Protein AF-A0A7V3QZU6-F1 (afdb_monomer_lite)

Structure (mmCIF, N/CA/C/O backbone):
data_AF-A0A7V3QZU6-F1
#
_entry.id   AF-A0A7V3QZU6-F1
#
loop_
_atom_site.group_PDB
_atom_site.id
_atom_site.type_symbol
_atom_site.label_atom_id
_atom_site.label_alt_id
_atom_site.label_comp_id
_atom_site.label_asym_id
_atom_site.label_entity_id
_atom_site.label_seq_id
_atom_site.pdbx_PDB_ins_code
_atom_site.Cartn_x
_atom_site.Cartn_y
_atom_site.Cartn_z
_atom_site.occupancy
_atom_site.B_iso_or_equiv
_atom_site.auth_seq_id
_atom_site.auth_comp_id
_atom_site.auth_asym_id
_atom_site.auth_atom_id
_atom_site.pdbx_PDB_model_num
ATOM 1 N N . ARG A 1 1 ? -11.049 2.110 -10.830 1.00 48.88 1 ARG A N 1
ATOM 2 C CA . ARG A 1 1 ? -10.993 3.345 -11.656 1.00 48.88 1 ARG A CA 1
ATOM 3 C C . ARG A 1 1 ? -9.549 3.523 -12.103 1.00 48.88 1 ARG A C 1
ATOM 5 O O . ARG A 1 1 ? -8.682 3.441 -11.247 1.00 48.88 1 ARG A O 1
ATOM 12 N N . ALA A 1 2 ? -9.279 3.691 -13.395 1.00 46.22 2 ALA A N 1
ATOM 13 C CA . ALA A 1 2 ? -7.926 3.917 -13.906 1.00 46.22 2 ALA A CA 1
ATOM 14 C C . ALA A 1 2 ? -7.927 5.220 -14.717 1.00 46.22 2 ALA A C 1
ATOM 16 O O . ALA A 1 2 ? -8.708 5.337 -15.651 1.00 46.22 2 ALA A O 1
ATOM 17 N N . GLY A 1 3 ? -7.088 6.185 -14.330 1.00 48.16 3 GLY A N 1
ATOM 18 C CA . GLY A 1 3 ? -6.976 7.500 -14.971 1.00 48.16 3 GLY A CA 1
ATOM 19 C C . GLY A 1 3 ? -7.556 8.624 -14.111 1.00 48.16 3 GLY A C 1
ATOM 20 O O . GLY A 1 3 ? -8.758 8.864 -14.115 1.00 48.16 3 GLY A O 1
ATOM 21 N N . GLY A 1 4 ? -6.696 9.339 -13.387 1.00 58.78 4 GLY A N 1
ATOM 22 C CA . GLY A 1 4 ? -7.078 10.437 -12.490 1.00 58.78 4 GLY A CA 1
ATOM 23 C C . GLY A 1 4 ? -7.536 11.734 -13.171 1.00 58.78 4 GLY A C 1
ATOM 24 O O . GLY A 1 4 ? -7.543 12.763 -12.510 1.00 58.78 4 GLY A O 1
ATOM 25 N N . GLY A 1 5 ? -7.906 11.731 -14.460 1.00 62.50 5 GLY A N 1
ATOM 26 C CA . GLY A 1 5 ? -8.345 12.976 -15.108 1.00 62.50 5 GLY A CA 1
ATOM 27 C C . GLY A 1 5 ? -8.818 12.932 -16.563 1.00 62.50 5 GLY A C 1
ATOM 28 O O . GLY A 1 5 ? -9.431 13.899 -16.992 1.00 62.50 5 GLY A O 1
ATOM 29 N N . THR A 1 6 ? -8.583 11.866 -17.337 1.00 59.84 6 THR A N 1
ATOM 30 C CA . THR A 1 6 ? -8.812 11.911 -18.803 1.00 59.84 6 THR A CA 1
ATOM 31 C C . THR A 1 6 ? -9.736 10.831 -19.369 1.00 59.84 6 THR A C 1
ATOM 33 O O . THR A 1 6 ? -10.148 10.938 -20.519 1.00 59.84 6 THR A O 1
ATOM 36 N N . ALA A 1 7 ? -10.119 9.822 -18.582 1.00 51.81 7 ALA A N 1
ATOM 37 C CA . ALA A 1 7 ? -11.074 8.794 -19.004 1.00 51.81 7 ALA A CA 1
ATOM 38 C C . ALA A 1 7 ? -11.948 8.322 -17.823 1.00 51.81 7 ALA A C 1
ATOM 40 O O . ALA A 1 7 ? -11.747 7.229 -17.295 1.00 51.81 7 ALA A O 1
ATOM 41 N N . PRO A 1 8 ? -12.914 9.141 -17.366 1.00 57.69 8 PRO A N 1
ATOM 42 C CA . PRO A 1 8 ? -13.818 8.769 -16.276 1.00 57.69 8 PRO A CA 1
ATOM 43 C C . PRO A 1 8 ? -14.959 7.833 -16.713 1.00 57.69 8 PRO A C 1
ATOM 45 O O . PRO A 1 8 ? -15.759 7.432 -15.873 1.00 57.69 8 PRO A O 1
ATOM 48 N N . LEU A 1 9 ? -15.054 7.519 -18.010 1.00 60.69 9 LEU A N 1
ATOM 49 C CA . LEU A 1 9 ? -16.283 7.020 -18.627 1.00 60.69 9 LEU A CA 1
ATOM 50 C C . LEU A 1 9 ? -16.522 5.514 -18.472 1.00 60.69 9 LEU A C 1
ATOM 52 O O . LEU A 1 9 ? -17.672 5.119 -18.580 1.00 60.69 9 LEU A O 1
ATOM 56 N N . ASP A 1 10 ? -15.512 4.703 -18.128 1.00 57.19 10 ASP A N 1
ATOM 57 C CA . ASP A 1 10 ? -15.743 3.294 -17.782 1.00 57.19 10 ASP A CA 1
ATOM 58 C C . ASP A 1 10 ? -14.754 2.742 -16.737 1.00 57.19 10 ASP A C 1
ATOM 60 O O . ASP A 1 10 ? -13.530 2.890 -16.869 1.00 57.19 10 ASP A O 1
ATOM 64 N N . PRO A 1 11 ? -15.242 2.077 -15.670 1.00 62.25 11 PRO A N 1
ATOM 65 C CA . PRO A 1 11 ? -14.383 1.408 -14.708 1.00 62.25 11 PRO A CA 1
ATOM 66 C C . PRO A 1 11 ? -13.759 0.164 -15.348 1.00 62.25 11 PRO A C 1
ATOM 68 O O . PRO A 1 11 ? -14.391 -0.880 -15.459 1.00 62.25 11 PRO A O 1
ATOM 71 N N . LEU A 1 12 ? -12.481 0.250 -15.718 1.00 69.00 12 LEU A N 1
ATOM 72 C CA . LEU A 1 12 ? -11.759 -0.926 -16.197 1.00 69.00 12 LEU A CA 1
ATOM 73 C C . LEU A 1 12 ? -11.595 -1.950 -15.053 1.00 69.00 12 LEU A C 1
ATOM 75 O O . LEU A 1 12 ? -11.000 -1.592 -14.023 1.00 69.00 12 LEU A O 1
ATOM 79 N N . PRO A 1 13 ? -12.075 -3.201 -15.204 1.00 74.00 13 PRO A N 1
ATOM 80 C CA . PRO A 1 13 ? -11.824 -4.244 -14.223 1.00 74.00 13 PRO A CA 1
ATOM 81 C C . PRO A 1 13 ? -10.318 -4.505 -14.157 1.00 74.00 13 PRO A C 1
ATOM 83 O O . PRO A 1 13 ? -9.643 -4.660 -15.173 1.00 74.00 13 PRO A O 1
ATOM 86 N N . SER A 1 14 ? -9.774 -4.508 -12.946 1.00 80.44 14 SER A N 1
ATOM 87 C CA . SER A 1 14 ? -8.366 -4.798 -12.694 1.00 80.44 14 SER A CA 1
ATOM 88 C C . SER A 1 14 ? -8.274 -5.657 -11.448 1.00 80.44 14 SER A C 1
ATOM 90 O O . SER A 1 14 ? -8.874 -5.281 -10.437 1.00 80.44 14 SER A O 1
ATOM 92 N N . PRO A 1 15 ? -7.483 -6.742 -11.465 1.00 85.75 15 PRO A N 1
ATOM 93 C CA . PRO A 1 15 ? -7.167 -7.443 -10.236 1.00 85.75 15 PRO A CA 1
ATOM 94 C C . PRO A 1 15 ? -6.451 -6.481 -9.282 1.00 85.75 15 PRO A C 1
ATOM 96 O O . PRO A 1 15 ? -5.620 -5.658 -9.696 1.00 85.75 15 PRO A O 1
ATOM 99 N N . ALA A 1 16 ? -6.822 -6.565 -8.011 1.00 90.62 16 ALA A N 1
ATOM 100 C CA . ALA A 1 16 ? -6.202 -5.832 -6.925 1.00 90.62 16 ALA A CA 1
ATOM 101 C C . ALA A 1 16 ? -5.894 -6.805 -5.789 1.00 90.62 16 ALA A C 1
ATOM 103 O O . ALA A 1 16 ? -6.696 -7.691 -5.492 1.00 90.62 16 ALA A O 1
ATOM 104 N N . LEU A 1 17 ? -4.736 -6.629 -5.165 1.00 90.94 17 LEU A N 1
ATOM 105 C CA . LEU A 1 17 ? -4.391 -7.315 -3.933 1.00 90.94 17 LEU A CA 1
ATOM 106 C C . LEU A 1 17 ? -5.005 -6.543 -2.766 1.00 90.94 17 LEU A C 1
ATOM 108 O O . LEU A 1 17 ? -4.697 -5.366 -2.573 1.00 90.94 17 LEU A O 1
ATOM 112 N N . ALA A 1 18 ? -5.876 -7.208 -2.012 1.00 93.69 18 ALA A N 1
ATOM 113 C CA . ALA A 1 18 ? -6.469 -6.674 -0.797 1.00 93.69 18 ALA A CA 1
ATOM 114 C C . ALA A 1 18 ? -5.590 -7.029 0.407 1.00 93.69 18 ALA A C 1
ATOM 116 O O . ALA A 1 18 ? -5.407 -8.203 0.726 1.00 93.69 18 ALA A O 1
ATOM 117 N N . LEU A 1 19 ? -5.047 -6.010 1.067 1.00 91.56 19 LEU 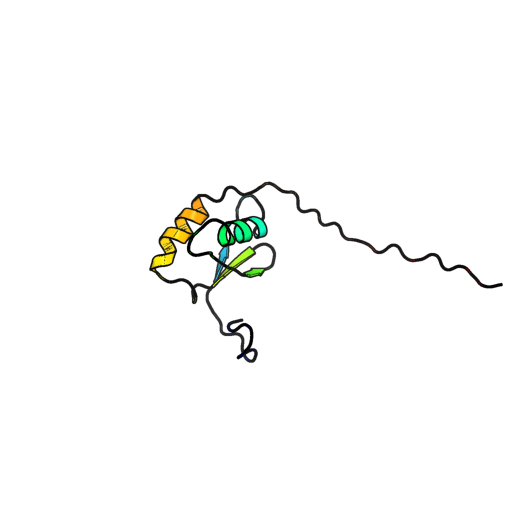A N 1
ATOM 118 C CA . LEU A 1 19 ? -4.193 -6.140 2.238 1.00 91.56 19 LEU A CA 1
ATOM 119 C C . LEU A 1 19 ? -4.931 -5.635 3.474 1.00 91.56 19 LEU A C 1
ATOM 121 O O . LEU A 1 19 ? -5.275 -4.454 3.581 1.00 91.56 19 LEU A O 1
ATOM 125 N N . LYS A 1 20 ? -5.141 -6.548 4.421 1.00 91.69 20 LYS A N 1
ATOM 126 C CA . LYS A 1 20 ? -5.650 -6.248 5.755 1.00 91.69 20 LYS A CA 1
ATOM 127 C C . LYS A 1 20 ? -4.601 -6.701 6.773 1.00 91.69 20 LYS A C 1
ATOM 129 O O . LYS A 1 20 ? -4.403 -7.909 6.910 1.00 91.69 20 LYS A O 1
ATOM 134 N N . PRO A 1 21 ? -3.898 -5.770 7.437 1.00 87.62 21 PRO A N 1
ATOM 135 C CA . PRO A 1 21 ? -2.897 -6.147 8.420 1.00 87.62 21 PRO A CA 1
ATOM 136 C C . PRO A 1 21 ? -3.574 -6.832 9.616 1.00 87.62 21 PRO A C 1
ATOM 138 O O . PRO A 1 21 ? -4.687 -6.474 10.002 1.00 87.62 21 PRO A O 1
ATOM 141 N N . SER A 1 22 ? -2.914 -7.842 10.185 1.00 83.62 22 SER A N 1
ATOM 142 C CA . SER A 1 22 ? -3.389 -8.554 11.381 1.00 83.62 22 SER A CA 1
ATOM 143 C C . SER A 1 22 ? -3.290 -7.715 12.659 1.00 83.62 22 SER A C 1
ATOM 145 O O . SER A 1 22 ? -3.958 -8.027 13.638 1.00 83.62 22 SER A O 1
ATOM 147 N N . TRP A 1 23 ? -2.463 -6.670 12.642 1.00 81.00 23 TRP A N 1
ATOM 148 C CA . TRP A 1 23 ? -2.211 -5.736 13.740 1.00 81.00 23 TRP A CA 1
ATOM 149 C C . TRP A 1 23 ? -2.019 -4.322 13.165 1.00 81.00 23 TRP A C 1
ATOM 151 O O . TRP A 1 23 ? -1.446 -4.158 12.085 1.00 81.00 23 TRP A O 1
ATOM 161 N N . GLY A 1 24 ? -2.527 -3.298 13.857 1.00 81.25 24 GLY A N 1
ATOM 162 C CA . GLY A 1 24 ? -2.585 -1.915 13.359 1.00 81.25 24 GLY A CA 1
ATOM 163 C C . GLY A 1 24 ? -3.673 -1.641 12.306 1.00 81.25 24 GLY A C 1
ATOM 164 O O . GLY A 1 24 ? -4.477 -2.511 11.955 1.00 81.25 24 GLY A O 1
ATOM 165 N N . LYS A 1 25 ? -3.737 -0.399 11.800 1.00 89.75 25 LYS A N 1
ATOM 166 C CA . LYS A 1 25 ? -4.741 0.023 10.804 1.00 89.75 25 LYS A CA 1
ATOM 167 C C . LYS A 1 25 ? -4.189 -0.065 9.380 1.00 89.75 25 LYS A C 1
ATOM 169 O O . LYS A 1 25 ? -3.021 0.216 9.130 1.00 89.75 25 LYS A O 1
ATOM 174 N N . ALA A 1 26 ? -5.060 -0.340 8.404 1.00 91.19 26 ALA A N 1
ATOM 175 C CA . ALA A 1 26 ? -4.685 -0.286 6.985 1.00 91.19 26 ALA A CA 1
ATOM 176 C C . ALA A 1 26 ? -4.172 1.100 6.551 1.00 91.19 26 ALA A C 1
ATOM 178 O O . ALA A 1 26 ? -3.350 1.191 5.645 1.00 91.19 26 ALA A O 1
ATOM 179 N N . HIS A 1 27 ? -4.624 2.168 7.217 1.00 91.75 27 HIS A N 1
ATOM 180 C CA . HIS A 1 27 ? -4.109 3.519 7.000 1.00 91.75 27 HIS A CA 1
ATOM 181 C C . HIS A 1 27 ? -2.626 3.648 7.374 1.00 91.75 27 HIS A C 1
ATOM 183 O O . HIS A 1 27 ? -1.856 4.223 6.613 1.00 91.75 27 HIS A O 1
ATOM 189 N N . ASP A 1 28 ? -2.211 3.043 8.489 1.00 92.44 28 ASP A N 1
ATOM 190 C CA . ASP A 1 28 ? -0.815 3.068 8.938 1.00 92.44 28 ASP A CA 1
ATOM 191 C C . ASP A 1 28 ? 0.074 2.270 7.975 1.00 92.44 28 ASP A C 1
ATOM 193 O O . ASP A 1 28 ? 1.192 2.679 7.664 1.00 92.44 28 ASP A O 1
ATOM 197 N N . LEU A 1 29 ? -0.451 1.157 7.444 1.00 91.69 29 LEU A N 1
ATOM 198 C CA . LEU A 1 29 ? 0.213 0.380 6.398 1.00 91.69 29 LEU A CA 1
ATOM 199 C C . LEU A 1 29 ? 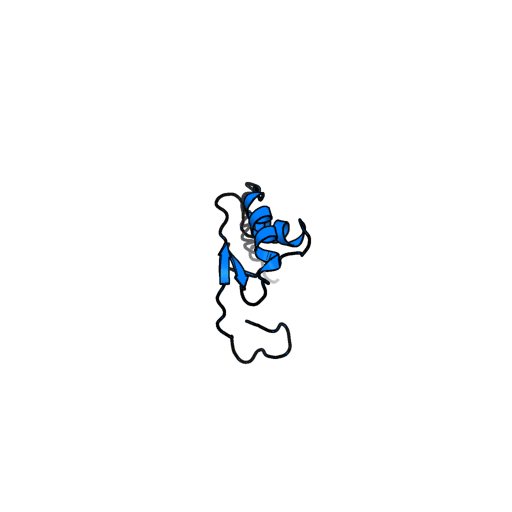0.390 1.199 5.110 1.00 91.69 29 LEU A C 1
ATOM 201 O O . LEU A 1 29 ? 1.467 1.179 4.520 1.00 91.69 29 LEU A O 1
ATOM 205 N N . GLU A 1 30 ? -0.638 1.931 4.675 1.00 93.75 30 GLU A N 1
ATOM 206 C CA . GLU A 1 30 ? -0.555 2.802 3.494 1.00 93.75 30 GLU A CA 1
ATOM 207 C C . GLU A 1 30 ? 0.475 3.917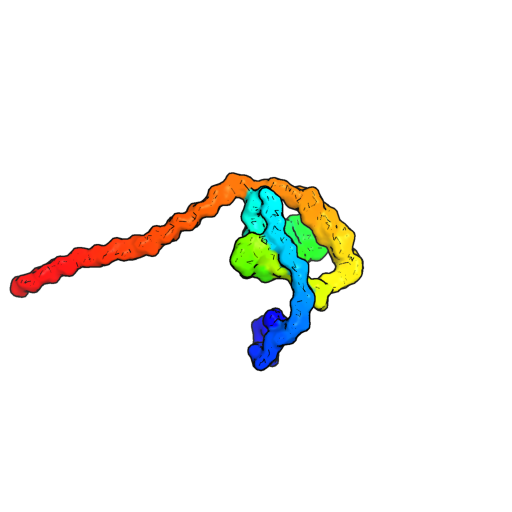 3.689 1.00 93.75 30 GLU A C 1
ATOM 209 O O . GLU A 1 30 ? 1.339 4.108 2.833 1.00 93.75 30 GLU A O 1
ATOM 214 N N . ALA A 1 31 ? 0.451 4.587 4.843 1.00 92.19 31 ALA A N 1
ATOM 215 C CA . ALA A 1 31 ? 1.410 5.631 5.177 1.00 92.19 31 ALA A CA 1
ATOM 216 C C . ALA A 1 31 ? 2.851 5.090 5.216 1.00 92.19 31 ALA A C 1
ATOM 218 O O . ALA A 1 31 ? 3.763 5.695 4.647 1.00 92.19 31 ALA A O 1
ATOM 219 N N . TYR A 1 32 ? 3.054 3.915 5.819 1.00 92.56 32 TYR A N 1
ATOM 220 C CA . TYR A 1 32 ? 4.348 3.232 5.855 1.00 92.56 32 TYR A CA 1
ATOM 221 C C . TYR A 1 32 ? 4.854 2.862 4.451 1.00 92.56 32 TYR A C 1
ATOM 223 O O . TYR A 1 32 ? 6.029 3.067 4.125 1.00 92.56 32 TYR A O 1
ATOM 231 N N . LEU A 1 33 ? 3.976 2.347 3.589 1.00 91.50 33 LEU A N 1
ATOM 232 C CA . LEU A 1 33 ? 4.307 1.986 2.209 1.00 91.50 33 LEU A CA 1
ATOM 233 C C . LEU A 1 33 ? 4.584 3.214 1.324 1.00 91.50 33 LEU A C 1
ATOM 235 O O . LEU A 1 33 ? 5.457 3.166 0.449 1.00 91.50 33 LEU A O 1
ATOM 239 N N . ARG A 1 34 ? 3.931 4.341 1.603 1.00 91.62 34 ARG A N 1
ATOM 240 C CA . ARG A 1 34 ? 4.180 5.607 0.911 1.00 91.62 34 ARG A CA 1
ATOM 241 C C . ARG A 1 34 ? 5.503 6.256 1.327 1.00 91.62 34 ARG A C 1
ATOM 243 O O . ARG A 1 34 ? 6.230 6.726 0.461 1.00 91.62 34 ARG A O 1
ATOM 250 N N . ALA A 1 35 ? 5.814 6.291 2.624 1.00 89.50 35 ALA A N 1
ATOM 251 C CA . ALA A 1 35 ? 6.956 7.044 3.156 1.00 89.50 35 ALA A CA 1
ATOM 252 C C . ALA A 1 35 ? 8.250 6.222 3.304 1.00 89.50 35 ALA A C 1
ATOM 254 O O . ALA A 1 35 ? 9.344 6.778 3.275 1.00 89.50 35 ALA A O 1
ATOM 255 N N . GLY A 1 36 ? 8.139 4.909 3.510 1.00 77.94 36 GLY A N 1
ATOM 256 C CA . GLY A 1 36 ? 9.235 4.085 4.028 1.00 77.94 36 GLY A CA 1
ATOM 257 C C . GLY A 1 36 ? 10.163 3.425 3.003 1.00 77.94 36 GLY A C 1
ATOM 258 O O . GLY A 1 36 ? 10.881 2.507 3.392 1.00 77.94 36 GLY A O 1
ATOM 259 N N . GLY A 1 37 ? 10.139 3.778 1.713 1.00 76.12 37 GLY A N 1
ATOM 260 C CA . GLY A 1 37 ? 11.002 3.096 0.741 1.00 76.12 37 GLY A CA 1
ATOM 261 C C . GLY A 1 37 ? 10.946 3.623 -0.686 1.00 76.12 37 GLY A C 1
ATOM 262 O O . GLY A 1 37 ? 10.038 4.367 -1.045 1.00 76.12 37 GLY A O 1
ATOM 263 N N . GLU A 1 38 ? 11.924 3.175 -1.474 1.00 78.62 38 GLU A N 1
ATOM 264 C CA . GLU A 1 38 ? 12.108 3.476 -2.893 1.00 78.62 38 GLU A CA 1
ATOM 265 C C . GLU A 1 38 ? 11.936 2.172 -3.706 1.00 78.62 38 GLU A C 1
ATOM 267 O O . GLU A 1 38 ? 12.675 1.214 -3.453 1.00 78.62 38 GLU A O 1
ATOM 272 N N . PRO A 1 39 ? 10.967 2.090 -4.638 1.00 81.31 39 PRO A N 1
ATOM 273 C CA . PRO A 1 39 ? 9.999 3.134 -4.970 1.00 81.31 39 PRO A CA 1
ATOM 274 C C . PRO A 1 39 ? 8.892 3.287 -3.902 1.00 81.31 39 PRO A C 1
ATOM 276 O O . PRO A 1 39 ? 8.549 2.322 -3.201 1.00 81.31 39 PRO A O 1
ATOM 279 N N . PRO A 1 40 ? 8.292 4.486 -3.777 1.00 88.00 40 PRO A N 1
ATOM 280 C CA . PRO A 1 40 ? 7.117 4.689 -2.941 1.00 88.00 40 PRO A CA 1
ATOM 281 C C . PRO A 1 40 ? 5.935 3.885 -3.492 1.00 88.00 40 PRO A C 1
ATOM 283 O O . PRO A 1 40 ? 5.656 3.897 -4.692 1.00 88.00 40 PRO A O 1
ATOM 286 N N . VAL A 1 41 ? 5.211 3.197 -2.608 1.00 90.75 41 VAL A N 1
ATOM 287 C CA . VAL A 1 41 ? 4.069 2.358 -2.990 1.00 90.75 41 VAL A CA 1
ATOM 288 C C . VAL A 1 41 ? 2.783 3.068 -2.589 1.00 90.75 41 VAL A C 1
ATOM 290 O O . VAL A 1 41 ? 2.564 3.349 -1.413 1.00 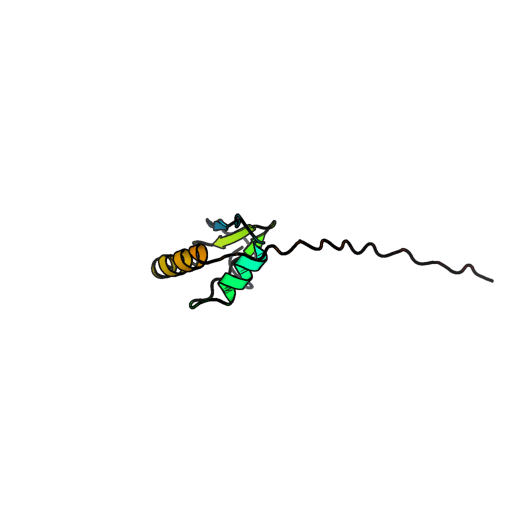90.75 41 VAL A O 1
ATOM 293 N N . VAL A 1 42 ? 1.921 3.345 -3.570 1.00 90.62 42 VAL A N 1
ATOM 294 C CA . VAL A 1 42 ? 0.630 4.019 -3.367 1.00 90.62 42 VAL A CA 1
ATOM 295 C C . VAL A 1 42 ? -0.506 3.053 -3.685 1.00 90.62 42 VAL A C 1
ATOM 297 O O . VAL A 1 42 ? -0.555 2.465 -4.766 1.00 90.62 42 VAL A O 1
ATOM 300 N N . GLY A 1 43 ? -1.434 2.908 -2.741 1.00 90.38 43 GLY A N 1
ATOM 301 C CA . GLY A 1 43 ? -2.641 2.098 -2.886 1.00 90.38 43 GLY A CA 1
ATOM 302 C C . GLY A 1 43 ? -3.913 2.891 -2.613 1.00 90.38 43 GLY A C 1
ATOM 303 O O . GLY A 1 43 ? -3.876 4.067 -2.254 1.00 90.38 43 GLY A O 1
ATOM 304 N N . VAL A 1 44 ? -5.057 2.234 -2.781 1.00 91.06 44 VAL A N 1
ATOM 305 C CA . VAL A 1 44 ? -6.375 2.808 -2.483 1.00 91.06 44 VAL A CA 1
ATOM 306 C C . VAL A 1 44 ? -6.872 2.230 -1.164 1.00 91.06 44 VAL A C 1
ATOM 308 O O . VAL A 1 44 ? -6.995 1.017 -1.035 1.00 91.06 44 VAL A O 1
ATOM 311 N N . LEU A 1 45 ? -7.188 3.085 -0.192 1.00 91.69 45 LEU A N 1
ATOM 312 C CA . LEU A 1 45 ? -7.876 2.662 1.026 1.00 91.69 45 LEU A CA 1
ATOM 313 C C . LEU A 1 45 ? -9.382 2.572 0.767 1.00 91.69 45 LEU A C 1
ATOM 315 O O . LEU A 1 45 ? -10.004 3.551 0.356 1.00 91.69 45 LEU A O 1
ATOM 319 N N . ALA A 1 46 ? -9.964 1.408 1.034 1.00 90.00 46 ALA A N 1
ATOM 320 C CA . ALA A 1 46 ? -11.401 1.174 0.965 1.00 90.00 46 ALA A CA 1
ATOM 321 C C . ALA A 1 46 ? -11.818 0.262 2.123 1.00 90.00 46 ALA A C 1
ATOM 323 O O . ALA A 1 46 ? -11.233 -0.800 2.309 1.00 90.00 46 ALA A O 1
ATOM 324 N N . GLU A 1 47 ? -12.802 0.689 2.920 1.00 88.19 47 GLU A N 1
ATOM 325 C CA . GLU A 1 47 ? -13.399 -0.126 3.995 1.00 88.19 47 GLU A CA 1
ATOM 326 C C . GLU A 1 47 ? -12.366 -0.747 4.962 1.00 88.19 47 GLU A C 1
ATOM 328 O O . GLU A 1 47 ? -12.427 -1.920 5.322 1.00 88.19 47 GLU A O 1
ATOM 333 N N . GLY A 1 48 ? -11.355 0.034 5.362 1.00 89.75 48 GLY A N 1
ATOM 334 C CA . GLY A 1 48 ? -10.300 -0.446 6.265 1.00 89.75 48 GLY A CA 1
ATOM 335 C C . GLY A 1 48 ? -9.351 -1.476 5.640 1.00 89.75 48 GLY A C 1
ATOM 336 O O . GLY A 1 48 ? -8.638 -2.162 6.368 1.00 89.75 48 GLY A O 1
ATOM 337 N N . THR A 1 49 ? -9.332 -1.572 4.311 1.00 91.12 49 THR A N 1
ATOM 338 C CA . THR A 1 49 ? -8.459 -2.450 3.527 1.00 91.12 49 THR A CA 1
ATOM 339 C C . THR A 1 49 ? -7.622 -1.613 2.567 1.00 91.12 49 THR A C 1
ATOM 341 O O . THR A 1 49 ? -8.115 -0.650 1.975 1.00 91.12 49 THR A O 1
ATOM 344 N N . LEU A 1 50 ? -6.353 -1.976 2.397 1.00 93.00 50 LEU A N 1
ATOM 345 C CA . LEU A 1 50 ? -5.483 -1.374 1.393 1.00 93.00 50 LEU A CA 1
ATOM 346 C C . LEU A 1 50 ? -5.542 -2.194 0.101 1.00 93.00 50 LEU A C 1
ATOM 348 O O . LEU A 1 50 ? -5.234 -3.383 0.100 1.00 93.00 50 LEU A O 1
ATOM 352 N N . LEU A 1 51 ? -5.924 -1.558 -1.002 1.00 93.00 51 LEU A N 1
ATOM 353 C CA . LEU A 1 51 ? -5.994 -2.164 -2.327 1.00 93.00 51 LEU A CA 1
ATOM 354 C C . LEU A 1 51 ? -4.784 -1.741 -3.164 1.00 93.00 51 LEU A C 1
ATOM 356 O O . LEU A 1 51 ? -4.596 -0.554 -3.444 1.00 93.00 51 LEU A O 1
ATOM 360 N N . LEU A 1 52 ? -3.997 -2.720 -3.611 1.00 91.69 52 LEU A N 1
ATOM 361 C CA . LEU A 1 52 ? -2.896 -2.516 -4.554 1.00 91.69 52 LEU A CA 1
ATOM 362 C C . LEU A 1 52 ? -3.284 -3.052 -5.930 1.00 91.69 52 LEU A C 1
ATOM 364 O O . LEU A 1 52 ? -3.517 -4.247 -6.105 1.00 91.69 52 LEU A O 1
ATOM 368 N N . HIS A 1 53 ? -3.351 -2.171 -6.924 1.00 89.62 53 HIS A N 1
ATOM 369 C CA . HIS A 1 53 ? -3.659 -2.571 -8.291 1.00 89.62 53 HIS A CA 1
ATOM 370 C C . HIS A 1 53 ? -2.444 -3.237 -8.943 1.00 89.62 53 HIS A C 1
ATOM 372 O O . HIS A 1 53 ? -1.437 -2.593 -9.212 1.00 89.62 53 HIS A O 1
ATOM 378 N N . LEU A 1 54 ? -2.562 -4.525 -9.269 1.00 86.50 54 LEU A N 1
ATOM 379 C CA . LEU A 1 54 ? -1.446 -5.287 -9.844 1.00 86.50 54 LEU A CA 1
ATOM 380 C C . LEU A 1 54 ? -1.030 -4.771 -11.229 1.00 86.50 54 LEU A C 1
ATOM 382 O O . LEU A 1 54 ? 0.118 -4.921 -11.621 1.00 86.50 54 LEU A O 1
ATOM 386 N N . ARG A 1 55 ? -1.940 -4.098 -11.949 1.00 85.12 55 ARG A N 1
ATOM 387 C CA . ARG A 1 55 ? -1.657 -3.498 -13.264 1.00 85.12 55 ARG A CA 1
ATOM 388 C C . ARG A 1 55 ? -0.611 -2.375 -13.236 1.00 85.12 55 ARG A C 1
ATOM 390 O O . ARG A 1 55 ? -0.212 -1.927 -14.305 1.00 85.12 55 ARG A O 1
ATOM 397 N N . THR A 1 56 ? -0.242 -1.873 -12.056 1.00 85.00 56 THR A N 1
ATOM 398 C CA . THR A 1 56 ? 0.780 -0.828 -11.880 1.00 85.00 56 THR A CA 1
ATOM 399 C C . THR A 1 56 ? 2.039 -1.336 -11.178 1.00 85.00 56 THR A C 1
ATOM 401 O O . THR A 1 56 ? 2.922 -0.532 -10.913 1.00 85.00 56 THR A O 1
ATOM 404 N N . LEU A 1 57 ? 2.126 -2.633 -10.860 1.00 86.62 57 LEU A N 1
ATOM 405 C CA . LEU A 1 57 ? 3.318 -3.241 -10.268 1.00 86.62 57 LEU A CA 1
ATOM 406 C C . LEU A 1 57 ? 4.141 -3.924 -11.357 1.00 86.62 57 LEU A C 1
ATOM 408 O O . LEU A 1 57 ? 3.613 -4.748 -12.110 1.00 86.62 57 LEU A O 1
ATOM 412 N N . LEU A 1 58 ? 5.434 -3.612 -11.432 1.00 89.25 58 LEU A N 1
ATOM 413 C CA . LEU A 1 58 ? 6.349 -4.332 -12.308 1.00 89.25 58 LEU A CA 1
ATOM 414 C C . LEU A 1 58 ? 6.865 -5.590 -11.592 1.00 89.25 58 LEU A C 1
ATOM 416 O O . LEU A 1 58 ? 6.999 -5.590 -10.367 1.00 89.25 58 LEU A O 1
ATOM 420 N 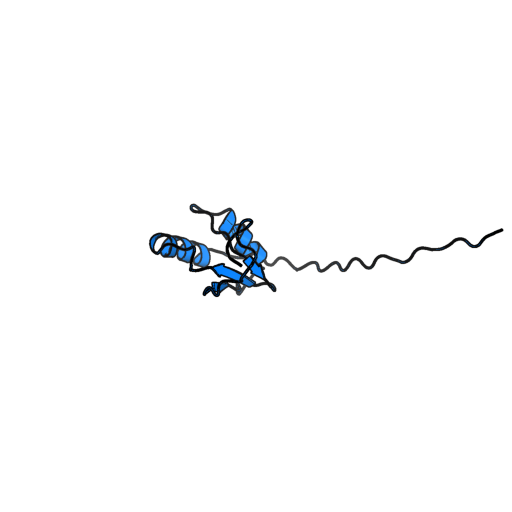N . PRO A 1 59 ? 7.231 -6.659 -12.323 1.00 86.94 59 PRO A N 1
ATOM 421 C CA . PRO A 1 59 ? 7.812 -7.855 -11.711 1.00 86.94 59 PRO A CA 1
ATOM 422 C C . PRO A 1 59 ? 9.045 -7.568 -10.836 1.00 86.94 59 PRO A C 1
ATOM 424 O O . PRO A 1 59 ? 9.253 -8.248 -9.835 1.00 86.94 59 PRO A O 1
ATOM 427 N N . GLY A 1 60 ? 9.831 -6.541 -11.183 1.00 89.50 60 GLY A N 1
ATOM 428 C CA . GLY A 1 60 ? 10.998 -6.103 -10.410 1.00 89.50 60 GLY A CA 1
ATOM 429 C C . GLY A 1 60 ? 10.666 -5.428 -9.073 1.00 89.50 60 GLY A C 1
ATOM 430 O O . GLY A 1 60 ? 11.505 -5.442 -8.178 1.00 89.50 60 GLY A O 1
ATOM 431 N N . ASP A 1 61 ? 9.448 -4.906 -8.902 1.00 88.88 61 ASP A N 1
ATOM 432 C CA . ASP A 1 61 ? 9.026 -4.214 -7.675 1.00 88.88 61 ASP A CA 1
ATOM 433 C C . ASP A 1 61 ? 8.541 -5.193 -6.594 1.00 88.88 61 ASP A C 1
ATOM 435 O O . ASP A 1 61 ? 8.503 -4.865 -5.406 1.00 88.88 61 ASP A O 1
ATOM 439 N N . ILE A 1 62 ? 8.166 -6.415 -6.995 1.00 90.44 62 ILE A N 1
ATOM 440 C CA . ILE A 1 62 ? 7.550 -7.415 -6.113 1.00 90.44 62 ILE A CA 1
ATOM 441 C C . ILE A 1 62 ? 8.460 -7.785 -4.929 1.00 90.44 62 ILE A C 1
ATOM 443 O O . ILE A 1 62 ? 7.964 -7.767 -3.800 1.00 90.44 62 ILE A O 1
ATOM 447 N N . PRO A 1 63 ? 9.764 -8.088 -5.108 1.00 91.62 63 PRO A N 1
ATOM 448 C CA . PRO A 1 63 ? 10.625 -8.447 -3.982 1.00 91.62 63 PRO A CA 1
ATOM 449 C C . PRO A 1 63 ? 10.740 -7.327 -2.940 1.00 91.62 63 PRO A C 1
ATOM 451 O O . PRO A 1 63 ? 10.652 -7.593 -1.743 1.00 91.62 63 PRO A O 1
ATOM 454 N N . ALA A 1 64 ? 10.868 -6.074 -3.390 1.00 89.94 64 ALA A N 1
ATOM 455 C CA . ALA A 1 64 ? 10.944 -4.914 -2.505 1.00 89.94 64 ALA A CA 1
ATOM 456 C C . ALA A 1 64 ? 9.622 -4.686 -1.754 1.00 89.94 64 ALA A C 1
ATOM 458 O O . ALA A 1 64 ? 9.625 -4.396 -0.557 1.00 89.94 64 ALA A O 1
ATOM 459 N N . LEU A 1 65 ? 8.483 -4.866 -2.431 1.00 90.25 65 LEU A N 1
ATOM 460 C CA . LEU A 1 65 ? 7.166 -4.791 -1.802 1.00 90.25 65 LEU A CA 1
ATOM 461 C C . LEU A 1 65 ? 6.995 -5.865 -0.717 1.00 90.25 65 LEU A C 1
ATOM 463 O O . LEU A 1 65 ? 6.563 -5.545 0.389 1.00 90.25 65 LEU A O 1
ATOM 467 N N . LEU A 1 66 ? 7.349 -7.120 -1.009 1.00 91.62 66 LEU A N 1
ATOM 468 C CA . LEU A 1 66 ? 7.224 -8.229 -0.056 1.00 91.62 66 LEU A CA 1
ATOM 469 C C . LEU A 1 66 ? 8.088 -8.019 1.191 1.00 91.62 66 LEU A C 1
ATOM 471 O O . LEU A 1 66 ? 7.604 -8.212 2.305 1.00 91.62 66 LEU A O 1
ATOM 475 N N . ASP A 1 67 ? 9.332 -7.577 1.014 1.00 91.38 67 ASP A N 1
ATOM 476 C CA . ASP A 1 67 ? 10.248 -7.286 2.120 1.00 91.38 67 ASP A CA 1
ATOM 477 C C . ASP A 1 67 ? 9.704 -6.173 3.035 1.00 91.38 67 ASP A C 1
ATOM 479 O O . ASP A 1 67 ? 9.751 -6.272 4.262 1.00 91.38 67 ASP A O 1
ATOM 483 N N . ARG A 1 68 ? 9.089 -5.138 2.453 1.00 89.88 68 ARG A N 1
ATOM 484 C CA . ARG A 1 68 ? 8.447 -4.060 3.221 1.00 89.88 68 ARG A CA 1
ATOM 485 C C . ARG A 1 68 ? 7.192 -4.533 3.949 1.00 89.88 68 ARG A C 1
ATOM 487 O O . ARG A 1 68 ? 7.012 -4.191 5.114 1.00 89.88 68 ARG A O 1
ATOM 494 N N . LEU A 1 69 ? 6.349 -5.340 3.304 1.00 90.56 69 LEU A N 1
ATOM 495 C CA . LEU A 1 69 ? 5.164 -5.920 3.947 1.00 90.56 69 LEU A CA 1
ATOM 496 C C . LEU A 1 69 ? 5.543 -6.823 5.128 1.00 90.56 69 LEU A C 1
ATOM 498 O O . LEU A 1 69 ? 4.877 -6.778 6.158 1.00 90.56 69 LEU A O 1
ATOM 502 N N . ALA A 1 70 ? 6.632 -7.586 5.007 1.00 90.75 70 ALA A N 1
ATOM 503 C CA . ALA A 1 70 ? 7.131 -8.450 6.076 1.00 90.75 70 ALA A CA 1
ATOM 504 C C . ALA A 1 70 ? 7.699 -7.675 7.281 1.00 90.75 70 ALA A C 1
ATOM 506 O O . ALA A 1 70 ? 7.731 -8.207 8.388 1.00 90.75 70 ALA A O 1
ATOM 507 N N . ARG A 1 71 ? 8.157 -6.432 7.075 1.00 89.81 71 ARG A N 1
ATOM 508 C CA . ARG A 1 71 ? 8.763 -5.577 8.114 1.00 89.81 71 ARG A CA 1
ATOM 509 C C . ARG A 1 71 ? 7.813 -4.578 8.753 1.00 89.81 71 ARG A C 1
ATOM 511 O O . ARG A 1 71 ? 8.197 -3.949 9.740 1.00 89.81 71 ARG A O 1
ATOM 518 N N . PHE A 1 72 ? 6.622 -4.383 8.195 1.00 89.50 72 PHE A N 1
ATOM 519 C CA . PHE A 1 72 ? 5.603 -3.570 8.846 1.00 89.50 72 PHE A CA 1
ATOM 520 C C . PHE A 1 72 ? 5.371 -4.128 10.256 1.00 89.50 72 PHE A C 1
ATOM 522 O O . PHE A 1 72 ? 5.383 -5.337 10.420 1.00 89.50 72 PHE A O 1
ATOM 529 N N . GLN A 1 73 ? 5.206 -3.283 11.274 1.00 81.81 73 GLN A N 1
ATOM 530 C CA . GLN A 1 73 ? 4.906 -3.747 12.643 1.00 81.81 73 GLN A CA 1
ATOM 531 C C . GLN A 1 73 ? 3.618 -3.146 13.213 1.00 81.81 73 GLN A C 1
ATOM 533 O O . GLN A 1 73 ? 3.199 -3.528 14.298 1.00 81.81 73 GLN A O 1
ATOM 538 N N . GLY A 1 74 ? 2.940 -2.278 12.452 1.00 72.56 74 GLY A N 1
ATOM 539 C CA . GLY A 1 74 ? 1.733 -1.595 12.904 1.00 72.56 74 GLY A CA 1
ATOM 540 C C . GLY A 1 74 ? 1.962 -0.723 14.139 1.00 72.56 74 GLY A C 1
ATOM 541 O O . GLY A 1 74 ? 2.966 -0.800 14.840 1.00 72.56 74 GLY A O 1
ATOM 542 N N . SER A 1 75 ? 1.003 0.147 14.404 1.00 66.25 75 SER A N 1
ATOM 543 C CA . SER A 1 75 ? 0.834 0.761 15.714 1.00 66.25 75 SER A CA 1
ATOM 544 C C . SER A 1 75 ? -0.552 0.372 16.194 1.00 66.25 75 SER A C 1
ATOM 546 O O . SER A 1 75 ? -1.522 0.565 15.458 1.00 66.25 75 SER A O 1
ATOM 548 N N . ASP A 1 76 ? -0.655 -0.167 17.408 1.00 58.28 76 ASP A N 1
ATOM 549 C CA . ASP A 1 76 ? -1.934 -0.383 18.087 1.00 58.28 76 ASP A CA 1
ATOM 550 C C . ASP A 1 76 ? -2.519 0.981 18.479 1.00 58.28 76 ASP A C 1
ATOM 552 O O . ASP A 1 76 ? -2.472 1.414 19.625 1.00 58.28 76 ASP A O 1
ATOM 556 N N . GLY A 1 77 ? -2.993 1.735 17.491 1.00 49.53 77 GLY A N 1
ATOM 557 C CA . GLY A 1 77 ? -3.668 3.003 17.705 1.00 49.53 77 GLY A CA 1
ATOM 558 C C . GLY A 1 77 ? -5.169 2.784 17.662 1.00 49.53 77 GLY A C 1
ATOM 559 O O . GLY A 1 77 ? -5.708 2.534 16.585 1.00 49.53 77 GLY A O 1
ATOM 560 N N . GLU A 1 78 ? -5.859 2.921 18.792 1.00 45.81 78 GLU A N 1
ATOM 561 C CA . GLU A 1 78 ? -7.322 2.971 18.870 1.00 45.81 78 GLU A CA 1
ATOM 562 C C . GLU A 1 78 ? -7.904 3.938 17.824 1.00 45.81 78 GLU A C 1
ATOM 564 O O . GLU A 1 78 ? -7.406 5.036 17.556 1.00 45.81 78 GLU A O 1
ATOM 569 N N . GLY A 1 79 ? -8.936 3.490 17.112 1.00 45.47 79 GLY A N 1
ATOM 570 C CA . GLY A 1 79 ? -9.718 4.331 16.217 1.00 45.47 79 GLY A CA 1
ATOM 571 C C . GLY A 1 79 ? -10.630 5.235 17.029 1.00 45.47 79 GLY A C 1
ATOM 572 O O . GLY A 1 79 ? -11.706 4.806 17.424 1.00 45.47 79 GLY A O 1
ATOM 573 N N . GLY A 1 80 ? -10.228 6.489 17.234 1.00 41.88 80 GLY A N 1
ATOM 574 C CA . GLY A 1 80 ? -11.134 7.547 17.668 1.00 41.88 80 GLY A CA 1
ATOM 575 C C . GLY A 1 80 ? -12.175 7.829 16.585 1.00 41.88 80 GLY A C 1
ATOM 576 O O . GLY A 1 80 ? -12.003 8.727 15.766 1.00 41.88 80 GLY A O 1
ATOM 577 N N . SER A 1 81 ? -13.260 7.054 16.575 1.00 47.25 81 SER A N 1
ATOM 578 C CA . SER A 1 81 ? -14.524 7.463 15.971 1.00 47.25 81 SER A CA 1
ATOM 579 C C . SER A 1 81 ? -15.137 8.522 16.889 1.00 47.25 81 SER A C 1
ATOM 581 O O . SER A 1 81 ? -15.927 8.221 17.776 1.00 47.25 81 SER A O 1
ATOM 583 N N . ALA A 1 82 ? -14.716 9.776 16.731 1.00 46.03 82 ALA A N 1
ATOM 584 C CA . ALA A 1 82 ? -15.474 10.896 17.263 1.00 46.03 82 ALA A CA 1
ATOM 585 C C . ALA A 1 82 ? -16.546 11.245 16.229 1.00 46.03 82 ALA A C 1
ATOM 587 O O . ALA A 1 82 ? -16.343 12.075 15.343 1.00 46.03 82 ALA A O 1
ATOM 588 N N . SER A 1 83 ? -17.694 10.580 16.332 1.00 45.09 83 SER A N 1
ATOM 589 C CA . SER A 1 83 ? -18.948 11.113 15.816 1.00 45.09 83 SER A CA 1
ATOM 590 C C . SER A 1 83 ? -19.186 12.470 16.483 1.00 45.09 83 SER A C 1
ATOM 592 O O . SER A 1 83 ? -19.670 12.545 17.612 1.00 45.09 83 SER A O 1
ATOM 594 N N . GLN A 1 84 ? -18.800 13.553 15.808 1.00 51.44 84 GLN A N 1
ATOM 595 C CA . GLN A 1 84 ? -19.307 14.882 16.124 1.00 51.44 84 GLN A CA 1
ATOM 596 C C . GLN A 1 84 ? -20.801 14.879 15.811 1.00 51.44 84 GLN A C 1
ATOM 598 O O . GLN A 1 84 ? -21.216 15.017 14.663 1.00 51.44 84 GLN A O 1
ATOM 603 N N . THR A 1 85 ? -21.611 14.696 16.845 1.00 55.75 85 THR A N 1
ATOM 604 C CA . THR A 1 85 ? -23.000 15.139 16.843 1.00 55.75 85 THR A CA 1
ATOM 605 C C . THR A 1 85 ? -22.970 16.663 16.964 1.00 55.75 85 THR A C 1
ATOM 607 O O . THR A 1 85 ? -22.516 17.160 17.998 1.00 55.75 85 THR A O 1
ATOM 610 N N . PRO A 1 86 ? -23.407 17.446 15.963 1.00 58.66 86 PRO A N 1
ATOM 611 C CA . PRO A 1 86 ? -23.654 18.858 16.197 1.00 58.66 86 PRO A CA 1
ATOM 612 C C . PRO A 1 86 ? -24.845 18.979 17.157 1.00 58.66 86 PRO A C 1
ATOM 614 O O . PRO A 1 86 ? -25.974 18.628 16.820 1.00 58.66 86 PRO A O 1
ATOM 617 N N . THR A 1 87 ? -24.576 19.441 18.378 1.00 64.62 87 THR A N 1
ATOM 618 C CA . THR A 1 87 ? -25.593 19.897 19.333 1.00 64.62 87 THR A CA 1
ATOM 619 C C . THR A 1 87 ? -26.521 20.910 18.647 1.00 64.62 87 THR A C 1
ATOM 621 O O . THR A 1 87 ? -26.018 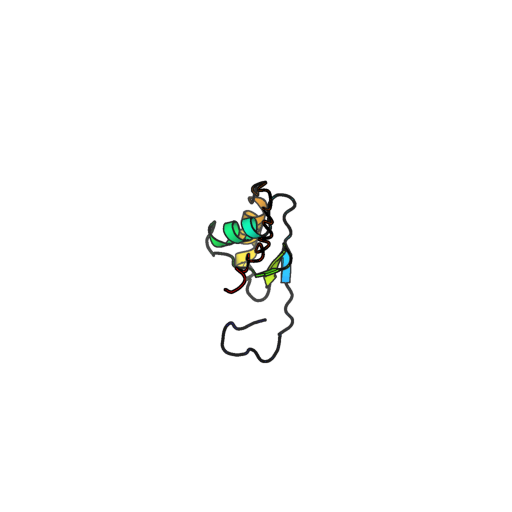21.874 18.063 1.00 64.62 87 THR A O 1
ATOM 624 N N . PRO A 1 88 ? -27.855 20.736 18.694 1.00 60.84 88 PRO A N 1
ATOM 625 C CA . PRO A 1 88 ? -28.779 21.707 18.125 1.00 60.84 88 PRO A CA 1
ATOM 626 C C . PRO A 1 88 ? -28.817 23.002 18.952 1.00 60.84 88 PRO A C 1
ATOM 628 O O . PRO A 1 88 ? -28.724 22.991 20.179 1.00 60.84 88 PRO A O 1
ATOM 631 N N . ALA A 1 89 ? -28.947 24.120 18.238 1.00 65.12 89 ALA A N 1
ATOM 632 C CA . ALA A 1 89 ? -28.972 25.485 18.753 1.00 65.12 89 ALA A CA 1
ATOM 633 C C . ALA A 1 89 ? -30.107 25.742 19.767 1.00 65.12 89 ALA A C 1
ATOM 635 O O . ALA A 1 89 ? -31.217 25.247 19.567 1.00 65.12 89 ALA A O 1
ATOM 636 N N . PRO A 1 90 ? -29.909 26.605 20.781 1.00 66.12 90 PRO A N 1
ATOM 637 C CA . PRO A 1 90 ? -31.026 27.226 21.476 1.00 66.12 90 PRO A CA 1
ATOM 638 C C . PRO A 1 90 ? -31.486 28.488 20.727 1.00 66.12 90 PRO A C 1
ATOM 640 O O . PRO A 1 90 ? -30.772 29.487 20.647 1.00 66.12 90 PRO A O 1
ATOM 643 N N . HIS A 1 91 ? -32.703 28.438 20.186 1.00 68.00 91 HIS A N 1
ATOM 644 C CA . HIS A 1 91 ? -33.452 29.609 19.730 1.00 68.00 91 HIS A CA 1
ATOM 645 C C . HIS A 1 91 ? -33.793 30.527 20.921 1.00 68.00 91 HIS A C 1
ATOM 647 O O . HIS A 1 91 ? -34.361 30.032 21.897 1.00 68.00 91 HIS A O 1
ATOM 653 N N . PRO A 1 92 ? -33.566 31.850 20.853 1.00 71.44 92 PRO A N 1
ATOM 654 C CA . PRO A 1 92 ? -34.296 32.797 21.688 1.00 71.44 92 PRO A CA 1
ATOM 655 C C . PRO A 1 92 ? -35.598 33.248 20.998 1.00 71.44 92 PRO A C 1
ATOM 657 O O . PRO A 1 92 ? -35.597 33.701 19.854 1.00 71.44 92 PRO A O 1
ATOM 660 N N . SER A 1 93 ? -36.707 33.080 21.723 1.00 62.16 93 SER A N 1
ATOM 661 C CA . SER A 1 93 ? -38.073 33.513 21.390 1.00 62.16 93 SER A CA 1
ATOM 662 C C . SER A 1 93 ? -38.194 35.053 21.328 1.00 62.16 93 SER A C 1
ATOM 664 O O . SER A 1 93 ? -37.417 35.731 22.003 1.00 62.16 93 SER A O 1
ATOM 666 N N . PRO A 1 94 ? -39.154 35.617 20.566 1.00 69.62 94 PRO A N 1
ATOM 667 C CA . PRO A 1 94 ? -39.263 37.057 20.317 1.00 69.62 94 PRO A CA 1
ATOM 668 C C . PRO A 1 94 ? -39.976 37.825 21.444 1.00 69.62 94 PRO A C 1
ATOM 670 O O . PRO A 1 94 ? -40.809 37.262 22.159 1.00 69.62 94 PRO A O 1
ATOM 673 N N . ALA A 1 95 ? -39.684 39.125 21.532 1.00 62.47 95 ALA A N 1
ATOM 674 C CA . ALA A 1 95 ? -40.479 40.145 22.217 1.00 62.47 95 ALA A CA 1
ATOM 675 C C . ALA A 1 95 ? -40.781 41.284 21.235 1.00 62.47 95 ALA A C 1
ATOM 677 O O . ALA A 1 95 ? -39.891 41.568 20.397 1.00 62.47 95 ALA A O 1
#

Sequence (95 aa):
RAGGGTAPLDPLPSPALALKPSWGKAHDLEAYLRAGGEPPVVGVLAEGTLLLHLRTLLPGDIPALLDRLARFQGSDGEGGSASQTPTPAPHPSPA

Secondary structure (DSSP, 8-state):
---SSS--S------EEEE--SSS-HHHHHHHHHHSSSS----EEETTEEEEEGGG--TTTHHHHHHHHHH---------------PPP-PPPP-

Foldseek 3Di:
DPDPPDPPPDDDDFDKDKDADPAAFQVVVQVCQQPPDPPRAHFDDDPRITIHGVVPDDPVCVVVVVVSVVPDDHDNDDDPPPPPDPDDDDDDDDD

pLDDT: mean 77.43, std 16.11, range [41.88, 93.75]

Radius of gyration: 20.02 Å; chains: 1; bounding box: 53×49×41 Å